Protein AF-X1B3U8-F1 (afdb_monomer_lite)

Foldseek 3Di:
DDDDDQKDWDWDADPVGFIWIWIQRNVVRDIDIGGDDDD

Radius of gyration: 12.43 Å; chains: 1; bounding box: 30×20×35 Å

pLDDT: mean 87.9, std 10.84, range [60.03, 96.0]

Structure (mmCIF, N/CA/C/O backbone):
data_AF-X1B3U8-F1
#
_entry.id   AF-X1B3U8-F1
#
loop_
_atom_site.group_PDB
_atom_site.id
_atom_site.type_symbol
_atom_site.label_atom_id
_atom_site.label_alt_id
_atom_site.label_comp_id
_atom_site.label_asym_id
_atom_site.label_entity_id
_atom_site.label_seq_id
_atom_site.pdbx_PDB_ins_code
_atom_site.Cartn_x
_atom_site.Cartn_y
_atom_site.Cartn_z
_atom_site.occupancy
_atom_site.B_iso_or_equiv
_atom_site.auth_seq_id
_atom_site.auth_comp_id
_atom_site.auth_asym_id
_atom_site.auth_atom_id
_atom_site.pdbx_PDB_model_num
ATOM 1 N N . ALA A 1 1 ? 10.915 -12.914 -20.591 1.00 71.12 1 ALA A N 1
ATOM 2 C CA . ALA A 1 1 ? 11.446 -12.790 -19.219 1.00 71.12 1 ALA A CA 1
ATOM 3 C C . ALA A 1 1 ? 10.357 -12.159 -18.365 1.00 71.12 1 ALA A C 1
ATOM 5 O O . ALA A 1 1 ? 9.691 -11.267 -18.873 1.00 71.12 1 ALA A O 1
ATOM 6 N N . TRP A 1 2 ? 10.112 -12.648 -17.148 1.00 60.47 2 TRP A N 1
ATOM 7 C CA . TRP A 1 2 ? 9.176 -11.985 -16.232 1.00 60.47 2 TRP A CA 1
ATOM 8 C C . TRP A 1 2 ? 9.777 -10.629 -15.839 1.00 60.47 2 TRP A C 1
ATOM 10 O O . TRP A 1 2 ? 10.933 -10.589 -15.421 1.00 60.47 2 TRP A O 1
ATOM 20 N N . GLN A 1 3 ? 9.038 -9.539 -16.045 1.00 60.03 3 GLN A N 1
ATOM 21 C CA . GLN A 1 3 ? 9.383 -8.236 -15.481 1.00 60.03 3 GLN A CA 1
ATOM 22 C C . GLN A 1 3 ? 8.663 -8.129 -14.146 1.00 60.03 3 GLN A C 1
ATOM 24 O O . GLN A 1 3 ? 7.446 -8.303 -14.090 1.00 60.03 3 GLN A O 1
ATOM 29 N N . GLU A 1 4 ? 9.415 -7.893 -13.076 1.00 65.00 4 GLU A N 1
ATOM 30 C CA . GLU A 1 4 ? 8.804 -7.506 -11.812 1.00 65.00 4 GLU A CA 1
ATOM 31 C C . GLU A 1 4 ? 7.953 -6.249 -12.054 1.00 65.00 4 GLU A C 1
ATOM 33 O O . GLU A 1 4 ? 8.371 -5.366 -12.814 1.00 65.00 4 GLU A O 1
ATOM 38 N N . PRO A 1 5 ? 6.738 -6.173 -11.486 1.00 70.06 5 PRO A N 1
ATOM 39 C CA . PRO A 1 5 ? 5.970 -4.943 -11.541 1.00 70.06 5 PRO A CA 1
ATOM 40 C C . PRO A 1 5 ? 6.824 -3.874 -10.862 1.00 70.06 5 PRO A C 1
ATOM 42 O O . PRO A 1 5 ? 7.229 -4.061 -9.720 1.00 70.06 5 PRO A O 1
ATOM 45 N N . GLY A 1 6 ? 7.121 -2.774 -11.557 1.00 86.19 6 GLY A N 1
ATOM 46 C CA . GLY A 1 6 ? 7.984 -1.697 -11.045 1.00 86.19 6 GLY A CA 1
ATOM 47 C C . GLY A 1 6 ? 7.455 -0.998 -9.784 1.00 86.19 6 GLY A C 1
ATOM 48 O O . GLY A 1 6 ? 8.051 -0.030 -9.325 1.00 86.19 6 GLY A O 1
ATOM 49 N N . GLU A 1 7 ? 6.348 -1.486 -9.229 1.00 89.75 7 GLU A N 1
ATOM 50 C CA . GLU A 1 7 ? 5.671 -0.997 -8.044 1.00 89.75 7 GLU A CA 1
ATOM 51 C C . GLU A 1 7 ? 5.361 -2.157 -7.090 1.00 89.75 7 GLU A C 1
ATOM 53 O O . GLU A 1 7 ? 4.804 -3.191 -7.478 1.00 89.75 7 GLU A O 1
ATOM 58 N N . LYS A 1 8 ? 5.676 -1.964 -5.807 1.00 90.44 8 LYS A N 1
ATOM 59 C CA . LYS A 1 8 ? 5.365 -2.896 -4.718 1.00 90.44 8 LYS A CA 1
ATOM 60 C C . LYS A 1 8 ? 4.296 -2.299 -3.819 1.00 90.44 8 LYS A C 1
ATOM 62 O O . LYS A 1 8 ? 4.528 -1.285 -3.166 1.00 90.44 8 LYS A O 1
ATOM 67 N N . TYR A 1 9 ? 3.145 -2.962 -3.751 1.00 92.06 9 TYR A N 1
ATOM 68 C CA . TYR A 1 9 ? 1.995 -2.509 -2.974 1.00 92.06 9 TYR A CA 1
ATOM 69 C C . TYR A 1 9 ? 1.866 -3.262 -1.648 1.00 92.06 9 TYR A C 1
ATOM 71 O O . TYR A 1 9 ? 1.920 -4.491 -1.598 1.00 92.06 9 TYR A O 1
ATOM 79 N N . PHE A 1 10 ? 1.618 -2.514 -0.577 1.00 92.88 10 PHE A N 1
ATOM 80 C CA . PHE A 1 10 ? 1.399 -3.014 0.773 1.00 92.88 10 PHE A CA 1
ATOM 81 C C . PHE A 1 10 ? 0.131 -2.39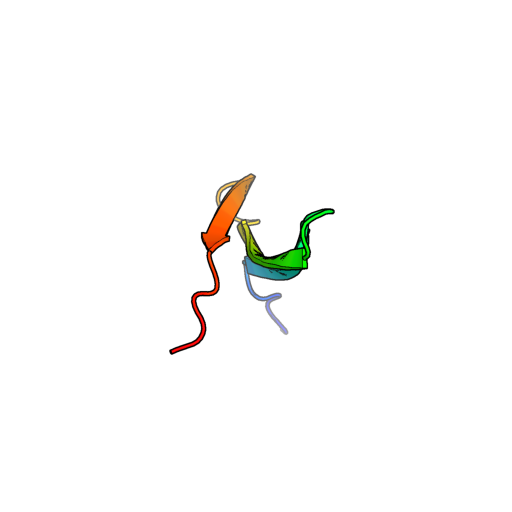3 1.350 1.00 92.88 10 PHE A C 1
ATOM 83 O O . PHE A 1 10 ? -0.115 -1.196 1.205 1.00 92.88 10 PHE A O 1
ATOM 90 N N . GLN A 1 11 ? -0.656 -3.188 2.067 1.00 94.75 11 GLN A N 1
ATOM 91 C CA . GLN A 1 11 ? -1.733 -2.655 2.891 1.00 94.75 11 GLN A CA 1
ATOM 92 C C . GLN A 1 11 ? -1.213 -2.472 4.314 1.00 94.75 11 GLN A C 1
ATOM 94 O O . GLN A 1 11 ? -0.779 -3.432 4.953 1.00 94.75 11 GLN A O 1
ATOM 99 N N . VAL A 1 12 ? -1.265 -1.243 4.819 1.00 94.50 12 VAL A N 1
ATOM 100 C CA . VAL A 1 12 ? -0.792 -0.902 6.163 1.00 94.50 12 VAL A CA 1
ATOM 101 C C . VAL A 1 12 ? -1.930 -0.335 6.999 1.00 94.50 12 VAL A C 1
ATOM 103 O O . VAL A 1 12 ? -2.899 0.226 6.484 1.00 94.50 12 VAL A O 1
ATOM 106 N N . ARG A 1 13 ? -1.817 -0.504 8.317 1.00 95.25 13 ARG A N 1
ATOM 107 C CA . ARG A 1 13 ? -2.752 0.067 9.284 1.00 95.25 13 ARG A CA 1
ATOM 108 C C . ARG A 1 13 ? -2.005 0.844 10.351 1.00 95.25 13 ARG A C 1
ATOM 110 O O . ARG A 1 13 ? -0.945 0.418 10.809 1.00 95.25 13 ARG A O 1
ATOM 117 N N . THR A 1 14 ? -2.575 1.960 10.764 1.00 93.56 14 THR A N 1
ATOM 118 C CA . THR A 1 14 ? -2.090 2.734 11.907 1.00 93.56 14 THR A CA 1
ATOM 119 C C . THR A 1 14 ? -2.546 2.103 13.226 1.00 93.56 14 THR A C 1
ATOM 121 O O . THR A 1 14 ? -3.372 1.187 13.257 1.00 93.56 14 THR A O 1
ATOM 124 N N . LYS A 1 15 ? -2.031 2.614 14.352 1.00 96.00 15 LYS A N 1
ATOM 125 C CA . LYS A 1 15 ? -2.444 2.173 15.695 1.00 96.00 15 LYS A CA 1
ATOM 126 C C . LYS A 1 15 ? -3.933 2.426 15.969 1.00 96.00 15 LYS A C 1
ATOM 128 O O . LYS A 1 15 ? -4.560 1.626 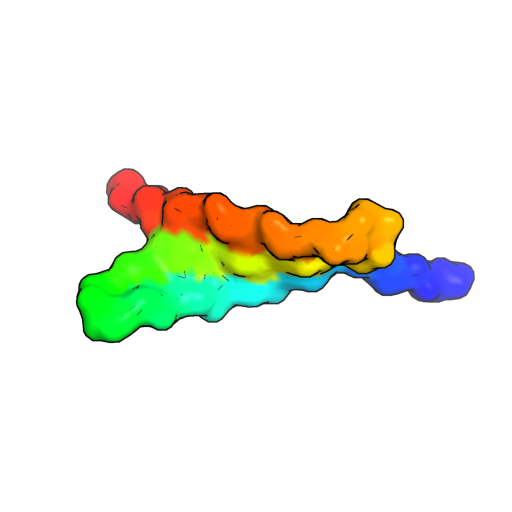16.654 1.00 96.00 15 LYS A O 1
ATOM 133 N N . ASP A 1 16 ? -4.497 3.501 15.417 1.00 94.56 16 ASP A N 1
ATOM 134 C CA . ASP A 1 16 ? -5.933 3.818 15.449 1.00 94.56 16 ASP A CA 1
ATOM 135 C C . ASP A 1 16 ? -6.741 3.074 14.366 1.00 94.56 16 ASP A C 1
ATOM 137 O O . ASP A 1 16 ? -7.890 3.415 14.104 1.00 94.56 16 ASP A O 1
ATOM 141 N N . ASN A 1 17 ? -6.158 2.031 13.760 1.00 92.00 17 ASN A N 1
ATOM 142 C CA . ASN A 1 17 ? -6.794 1.120 12.807 1.00 92.00 17 ASN A CA 1
ATOM 143 C C . ASN A 1 17 ? -7.292 1.784 11.507 1.00 92.00 17 ASN A C 1
ATOM 145 O O . ASN A 1 17 ? -8.151 1.230 10.820 1.00 92.00 17 ASN A O 1
ATOM 149 N N . LYS A 1 18 ? -6.735 2.941 11.131 1.00 93.50 18 LYS A N 1
ATOM 150 C CA . LYS A 1 18 ? -6.956 3.530 9.804 1.00 93.50 18 LYS A CA 1
ATOM 151 C C . LYS A 1 18 ? -6.165 2.747 8.765 1.00 93.50 18 LYS A C 1
ATOM 153 O O . LYS A 1 18 ? -5.014 2.380 9.011 1.00 93.50 18 LYS A O 1
ATOM 158 N N . LEU A 1 19 ? -6.787 2.492 7.618 1.00 94.88 19 LEU A N 1
ATOM 159 C CA . LEU A 1 19 ? -6.209 1.717 6.524 1.00 94.88 19 LEU A CA 1
ATOM 160 C C . LEU A 1 19 ? -5.618 2.626 5.452 1.00 94.88 19 LEU A C 1
ATOM 162 O O . LEU A 1 19 ? -6.228 3.613 5.041 1.00 94.88 19 LEU A O 1
ATOM 166 N N . PHE A 1 20 ? -4.444 2.238 4.971 1.00 95.38 20 PHE A N 1
ATOM 167 C CA . PHE A 1 20 ? -3.750 2.901 3.879 1.00 95.38 20 PHE A CA 1
ATOM 168 C C . PHE A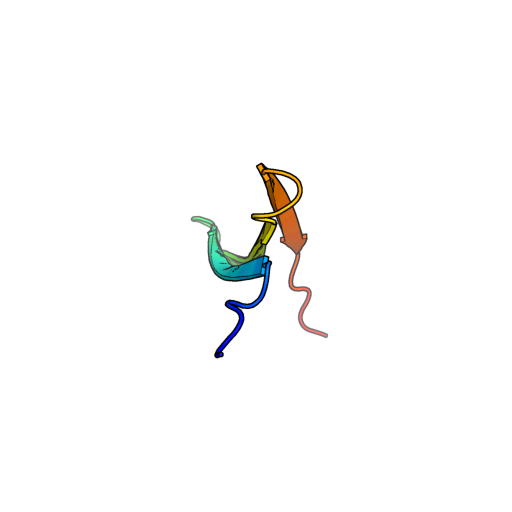 1 20 ? -3.165 1.866 2.924 1.00 95.38 20 PHE A C 1
ATOM 170 O O . PHE A 1 20 ? -2.870 0.728 3.308 1.00 95.38 20 PHE A O 1
ATOM 177 N N . GLN A 1 21 ? -2.953 2.297 1.689 1.00 95.88 21 GLN A N 1
ATOM 178 C CA . GLN A 1 21 ? -2.112 1.617 0.723 1.00 95.88 21 GLN A CA 1
ATOM 179 C C . GLN A 1 21 ? -0.763 2.334 0.672 1.00 95.88 21 GLN A C 1
ATOM 181 O O . GLN A 1 21 ? -0.704 3.548 0.485 1.00 95.88 21 GLN A O 1
ATOM 186 N N . LEU A 1 22 ? 0.310 1.580 0.882 1.00 95.56 22 LEU A N 1
ATOM 187 C CA . LEU A 1 22 ? 1.688 2.027 0.740 1.00 95.56 22 LEU A CA 1
ATOM 188 C C . LEU A 1 22 ? 2.235 1.427 -0.555 1.00 95.56 22 LEU A C 1
ATOM 190 O O . LEU A 1 22 ? 2.187 0.209 -0.725 1.00 95.56 22 LEU A O 1
ATOM 194 N N . CYS A 1 23 ? 2.744 2.259 -1.454 1.00 94.19 23 CYS A N 1
ATOM 195 C CA . CYS A 1 23 ? 3.395 1.822 -2.684 1.00 94.19 23 CYS A CA 1
ATOM 196 C C . CYS A 1 23 ? 4.872 2.225 -2.657 1.00 94.19 23 CYS A C 1
ATOM 198 O O . CYS A 1 23 ? 5.206 3.348 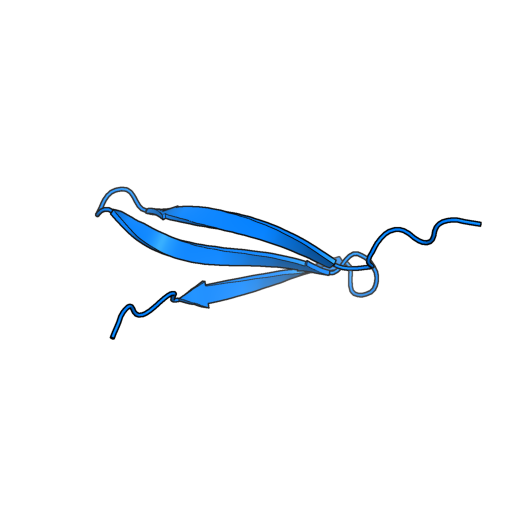-2.274 1.00 94.19 23 CYS A O 1
ATOM 200 N N . TYR A 1 24 ? 5.747 1.302 -3.048 1.00 93.88 24 TYR A N 1
ATOM 201 C CA . TYR A 1 24 ? 7.138 1.591 -3.375 1.00 93.88 24 TYR A CA 1
ATOM 202 C C . TYR A 1 24 ? 7.328 1.503 -4.885 1.00 93.88 24 TYR A C 1
ATOM 204 O O . TYR A 1 24 ? 7.207 0.413 -5.447 1.00 93.88 24 TYR A O 1
ATOM 212 N N . ASN A 1 25 ? 7.636 2.631 -5.521 1.00 91.44 25 ASN A N 1
ATOM 213 C CA . ASN A 1 25 ? 8.013 2.679 -6.928 1.00 91.44 25 ASN A CA 1
ATOM 214 C C . ASN A 1 25 ? 9.519 2.404 -7.037 1.00 91.44 25 ASN A C 1
ATOM 216 O O . ASN A 1 25 ? 10.339 3.209 -6.598 1.00 91.44 25 ASN A O 1
ATOM 220 N N . GLU A 1 26 ? 9.898 1.269 -7.619 1.00 90.12 26 GLU A N 1
ATOM 221 C CA . GLU A 1 26 ? 11.301 0.860 -7.753 1.00 90.12 26 GLU A CA 1
ATOM 222 C C . GLU A 1 26 ? 12.047 1.637 -8.840 1.00 90.12 26 GLU A C 1
ATOM 224 O O . GLU A 1 26 ? 13.270 1.780 -8.770 1.00 90.12 26 GLU A O 1
ATOM 229 N N . VAL A 1 27 ? 11.316 2.158 -9.828 1.00 89.12 27 VAL A N 1
ATOM 230 C CA . VAL A 1 27 ? 11.867 2.961 -10.925 1.00 89.12 27 VAL A CA 1
ATOM 231 C C . VAL A 1 27 ? 12.266 4.341 -10.410 1.00 89.12 27 VAL A C 1
ATOM 233 O O . VAL A 1 27 ? 13.385 4.794 -10.650 1.00 89.12 27 VAL A O 1
ATOM 236 N N . GLU A 1 28 ? 11.372 4.984 -9.662 1.00 91.31 28 GLU A N 1
ATOM 237 C CA . GLU A 1 28 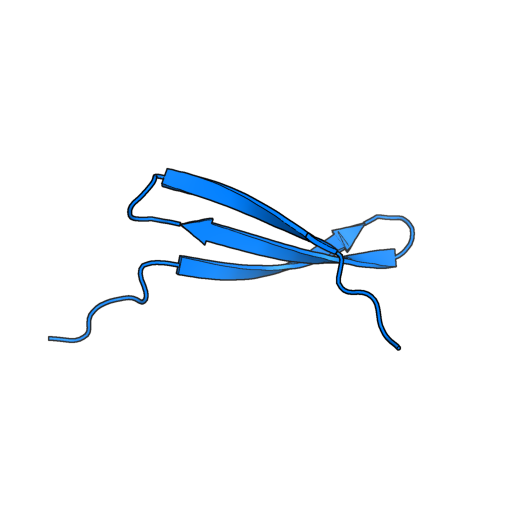? 11.580 6.327 -9.102 1.00 91.31 28 GLU A CA 1
ATOM 238 C C . GLU A 1 28 ? 12.306 6.290 -7.748 1.00 91.31 28 GLU A C 1
ATOM 240 O O . GLU A 1 28 ? 12.895 7.283 -7.331 1.00 91.31 28 GLU A O 1
ATOM 245 N N . LYS A 1 29 ? 12.344 5.121 -7.093 1.00 90.50 29 LYS A N 1
ATOM 246 C CA . LYS A 1 29 ? 12.860 4.898 -5.729 1.00 90.50 29 LYS A CA 1
ATOM 247 C C . LYS A 1 29 ? 12.120 5.711 -4.669 1.00 90.50 29 LYS A C 1
ATOM 249 O O . LYS A 1 29 ? 12.712 6.119 -3.668 1.00 90.50 29 LYS A O 1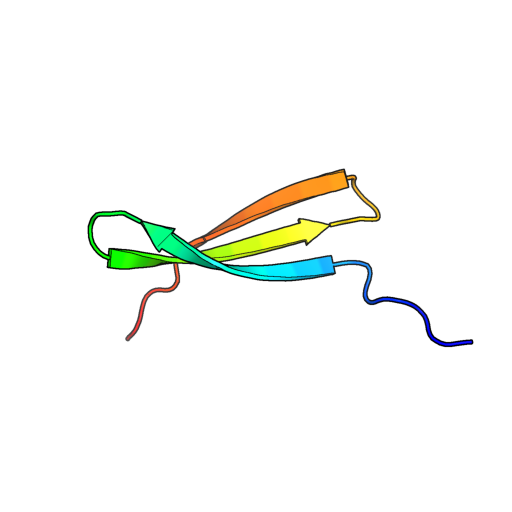
ATOM 254 N N . GLU A 1 30 ? 10.822 5.892 -4.862 1.00 95.06 30 GLU A N 1
ATOM 255 C CA . GLU A 1 30 ? 9.975 6.715 -4.007 1.00 95.06 30 GLU A CA 1
ATOM 256 C C . GLU A 1 30 ? 8.872 5.904 -3.331 1.00 95.06 30 GLU A C 1
ATOM 258 O O . GLU A 1 30 ? 8.456 4.838 -3.792 1.00 95.06 30 GLU A O 1
ATOM 263 N N . TRP A 1 31 ? 8.405 6.436 -2.203 1.00 94.94 31 TRP A N 1
ATOM 264 C CA . TRP A 1 31 ? 7.282 5.897 -1.451 1.00 94.94 31 TRP A CA 1
ATOM 265 C C . TRP A 1 31 ? 6.072 6.809 -1.609 1.00 94.94 31 TRP A C 1
ATOM 267 O O . TRP A 1 31 ? 6.185 8.023 -1.440 1.00 94.94 31 TRP A O 1
ATOM 277 N N . SER A 1 32 ? 4.901 6.221 -1.833 1.00 94.62 32 SER A N 1
ATOM 278 C CA . SER A 1 32 ? 3.623 6.930 -1.815 1.00 94.62 32 SER A CA 1
ATOM 279 C C . SER A 1 32 ? 2.643 6.264 -0.850 1.00 94.62 32 SER A C 1
ATOM 281 O O . SER A 1 32 ? 2.658 5.047 -0.647 1.00 94.62 32 SER A O 1
ATOM 283 N N . LEU A 1 33 ? 1.812 7.083 -0.201 1.00 95.44 33 LEU A N 1
ATOM 284 C CA . LEU A 1 33 ? 0.828 6.639 0.782 1.00 95.44 33 LEU A CA 1
ATOM 285 C C . LEU A 1 33 ? -0.550 7.193 0.416 1.00 95.44 33 LEU A C 1
ATOM 287 O O . LEU A 1 33 ? -0.737 8.407 0.338 1.00 95.44 33 LEU A O 1
ATOM 291 N N . THR A 1 34 ? -1.528 6.308 0.253 1.00 94.94 34 THR A N 1
ATOM 292 C CA . THR A 1 34 ? -2.907 6.668 -0.097 1.00 94.94 34 THR A CA 1
ATOM 293 C C . THR A 1 34 ? -3.868 6.150 0.966 1.00 94.94 34 THR A C 1
ATOM 295 O O . THR A 1 34 ? -3.793 4.992 1.378 1.00 94.94 34 THR A O 1
ATOM 298 N N . ALA A 1 35 ? -4.770 7.009 1.446 1.00 92.88 35 ALA A N 1
ATOM 299 C CA . ALA A 1 35 ? -5.799 6.608 2.402 1.00 92.88 35 ALA A CA 1
ATOM 300 C C . ALA A 1 35 ? -6.840 5.709 1.726 1.00 92.88 35 ALA A C 1
ATOM 302 O O . ALA A 1 35 ? -7.366 6.053 0.669 1.00 92.88 35 ALA A O 1
ATOM 303 N N . LEU A 1 36 ? -7.165 4.579 2.356 1.00 89.31 36 LEU A N 1
ATOM 304 C CA . LEU A 1 36 ? -8.244 3.704 1.906 1.00 89.31 36 LEU A CA 1
ATOM 305 C C . LEU A 1 36 ? -9.525 4.112 2.632 1.00 89.31 36 LEU A C 1
ATOM 307 O O . LEU A 1 36 ? -9.815 3.630 3.730 1.00 89.31 36 LEU A O 1
ATOM 311 N N . VAL A 1 37 ? -10.270 5.037 2.030 1.00 82.56 37 VAL A N 1
ATOM 312 C CA . VAL A 1 37 ? -11.620 5.380 2.486 1.00 82.56 37 VAL A CA 1
ATOM 313 C C . VAL A 1 37 ? -12.547 4.249 2.042 1.00 82.56 37 VAL A C 1
ATOM 315 O O . VAL A 1 37 ? -12.561 3.885 0.870 1.00 82.56 37 VAL A O 1
ATOM 318 N N . ARG A 1 38 ? -13.250 3.630 2.992 1.00 70.56 38 ARG A N 1
ATOM 319 C CA . ARG A 1 38 ? -14.324 2.680 2.686 1.00 70.56 38 ARG A CA 1
ATOM 320 C C . ARG A 1 38 ? -15.621 3.481 2.627 1.00 70.56 38 ARG A C 1
ATOM 322 O O . ARG A 1 38 ? -15.958 4.093 3.639 1.00 70.56 38 ARG A O 1
ATOM 329 N N . ASP A 1 39 ? -16.260 3.497 1.461 1.00 63.53 39 ASP A N 1
ATOM 330 C CA . ASP A 1 39 ? -17.626 4.007 1.276 1.00 63.53 39 ASP A CA 1
ATOM 331 C C . ASP A 1 39 ? -18.665 3.125 1.990 1.00 63.53 39 ASP A C 1
ATOM 333 O O . ASP A 1 39 ? -18.415 1.900 2.132 1.00 63.53 39 ASP A O 1
#

Organism: NCBI:txid412755

Secondary structure (DSSP, 8-state):
-PPPPSEEEEEEE-TT--EEEEEEETTTTEEEEEE----

Sequence (39 aa):
AWQEPGEKYFQVRTKDNKLFQLCYNEVEKEWSLTALVRD